Protein AF-A0A7W7VZ37-F1 (afdb_monomer)

Secondary structure (DSSP, 8-state):
-------TTPPTT-EEEE--BPPPGGGGGG--HHHHHHT-B--EEEE-----TTS-TT-TTHHHHHHHHHHHHHHHHHHHSTTTS--SSHHHHHHHHHHHHHHHHTT-

Radius of gyration: 20.4 Å; Cα contacts (8 Å, |Δi|>4): 62; chains: 1; bounding box: 46×35×47 Å

Organism: Kitasatospora kifunensis (NCBI:txid58351)

Sequence (108 aa):
MTGLNQREGWPQGMRLIVRRVRPAGRHQKRLTAPEKKTGWKYPVIATDTRHMWGAGSHRPQWPARAHAVVEDRVRADKAMGPQNLPSRPWEINRGRMLAANLGHDLDS

Mean predicted aligned error: 13.72 Å

Nearest PDB structures (foldseek):
  5vmd-assembly2_D  TM=3.453E-01  e=7.173E+00  Homo sapiens

Solvent-accessible surface area (backbone atoms only — not comparable to full-atom values): 6897 Å² total; per-residue (Å²): 136,90,72,86,77,80,58,84,87,61,60,89,69,56,41,77,51,76,44,85,41,81,64,53,82,86,44,63,88,71,52,51,76,70,28,60,74,70,64,38,37,70,60,71,45,80,48,56,80,86,76,59,86,92,50,60,96,88,48,84,57,52,67,60,49,54,48,48,52,52,53,50,48,55,50,50,53,53,61,71,25,59,85,73,61,74,56,94,53,67,67,60,43,53,53,48,49,51,49,51,53,51,57,56,62,77,76,110

Structure (mmCIF, N/CA/C/O backbone):
data_AF-A0A7W7VZ37-F1
#
_entry.id   AF-A0A7W7VZ37-F1
#
loop_
_atom_site.gr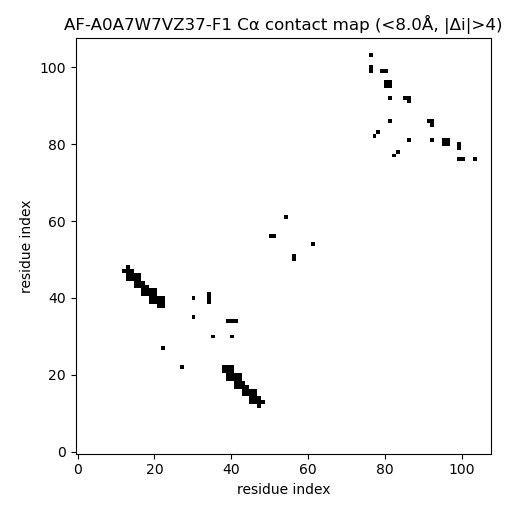oup_PDB
_atom_site.id
_atom_site.type_symbol
_atom_site.label_atom_id
_atom_site.label_alt_id
_atom_site.label_comp_id
_atom_site.label_asym_id
_atom_site.label_entity_id
_atom_site.label_seq_id
_atom_site.pdbx_PDB_ins_code
_atom_site.Cartn_x
_atom_site.Cartn_y
_atom_site.Cartn_z
_atom_site.occupancy
_atom_site.B_iso_or_equiv
_atom_site.auth_seq_id
_atom_site.auth_comp_id
_atom_site.auth_asym_id
_atom_site.auth_atom_id
_atom_site.pdbx_PDB_model_num
ATOM 1 N N . MET A 1 1 ? -23.707 0.569 14.485 1.00 35.38 1 MET A N 1
ATOM 2 C CA . MET A 1 1 ? -24.601 0.046 13.434 1.00 35.38 1 MET A CA 1
ATOM 3 C C . MET A 1 1 ? -23.937 -1.174 12.835 1.00 35.38 1 MET A C 1
ATOM 5 O O . MET A 1 1 ? -22.889 -1.065 12.210 1.00 35.38 1 MET A O 1
ATOM 9 N N . THR A 1 2 ? -24.487 -2.325 13.191 1.00 46.25 2 THR A N 1
ATOM 10 C CA . THR A 1 2 ? -24.174 -3.664 12.699 1.00 46.25 2 THR A CA 1
ATOM 11 C C . THR A 1 2 ? -24.636 -3.782 11.249 1.00 46.25 2 THR A C 1
ATOM 13 O O . THR A 1 2 ? -25.748 -3.397 10.912 1.00 46.25 2 THR A O 1
ATOM 16 N N . GLY A 1 3 ? -23.753 -4.264 10.383 1.00 36.12 3 GLY A N 1
ATOM 17 C CA . GLY A 1 3 ? -23.989 -4.356 8.947 1.00 36.12 3 GLY A CA 1
ATOM 18 C C . GLY A 1 3 ? -22.813 -5.074 8.315 1.00 36.12 3 GLY A C 1
ATOM 19 O O . GLY A 1 3 ? -21.974 -4.453 7.666 1.00 36.12 3 GLY A O 1
ATOM 20 N N . LEU A 1 4 ? -22.696 -6.373 8.602 1.00 46.97 4 LEU A N 1
ATOM 21 C CA . LEU A 1 4 ? -21.817 -7.265 7.855 1.00 46.97 4 LEU A CA 1
ATOM 22 C C . LEU A 1 4 ? -22.307 -7.235 6.408 1.00 46.97 4 LEU A C 1
ATOM 24 O O . LEU A 1 4 ? -23.294 -7.872 6.064 1.00 46.97 4 LEU A O 1
ATOM 28 N N . ASN A 1 5 ? -21.654 -6.409 5.596 1.00 46.91 5 ASN A N 1
ATOM 29 C CA . ASN A 1 5 ? -21.850 -6.360 4.160 1.00 46.91 5 ASN A CA 1
ATOM 30 C C . ASN A 1 5 ? -21.463 -7.747 3.630 1.00 46.91 5 ASN A C 1
ATOM 32 O O . ASN A 1 5 ? -20.274 -8.063 3.533 1.00 46.91 5 ASN A O 1
ATOM 36 N N . GLN A 1 6 ? -22.458 -8.604 3.395 1.00 51.62 6 GLN A N 1
ATOM 37 C CA . GLN A 1 6 ? -22.270 -9.847 2.663 1.00 51.62 6 GLN A CA 1
ATOM 38 C C . GLN A 1 6 ? -21.982 -9.439 1.221 1.00 51.62 6 GLN A C 1
ATOM 40 O O . GLN A 1 6 ? -22.883 -9.253 0.414 1.00 51.62 6 GLN A O 1
ATOM 45 N N . ARG A 1 7 ? -20.705 -9.169 0.945 1.00 60.38 7 ARG A N 1
ATOM 46 C CA . ARG A 1 7 ? -20.213 -8.878 -0.395 1.00 60.38 7 ARG A CA 1
ATOM 47 C C . ARG A 1 7 ? -20.426 -10.141 -1.226 1.00 60.38 7 ARG A C 1
ATOM 49 O O . ARG A 1 7 ? -19.627 -11.072 -1.130 1.00 60.38 7 ARG A O 1
ATOM 56 N N . GLU A 1 8 ? -21.510 -10.200 -1.992 1.00 60.78 8 GLU A N 1
ATOM 57 C CA . GLU A 1 8 ? -21.686 -11.229 -3.017 1.00 60.78 8 GLU A CA 1
ATOM 58 C C . GLU A 1 8 ? -20.463 -11.191 -3.950 1.00 60.78 8 GLU A C 1
ATOM 60 O O . GLU A 1 8 ? -20.059 -10.127 -4.421 1.00 60.78 8 GLU A O 1
ATOM 65 N N . GLY A 1 9 ? -19.792 -12.335 -4.117 1.00 71.50 9 GLY A N 1
ATOM 66 C CA . GLY A 1 9 ? -18.517 -12.437 -4.842 1.00 71.50 9 GLY A CA 1
ATOM 67 C C . GLY A 1 9 ? -17.248 -12.261 -3.996 1.00 71.50 9 GLY A C 1
ATOM 68 O O . GLY A 1 9 ? -16.148 -12.246 -4.547 1.00 71.50 9 GLY A O 1
ATOM 69 N N . TRP A 1 10 ? -17.346 -12.145 -2.666 1.00 72.88 10 TRP A N 1
ATOM 70 C CA . TRP A 1 10 ? -16.156 -12.134 -1.811 1.00 72.88 10 TRP A CA 1
ATOM 71 C C . TRP A 1 10 ? -15.454 -13.504 -1.825 1.00 72.88 10 TRP A C 1
ATOM 73 O O . TRP A 1 10 ? -16.101 -14.509 -1.516 1.00 72.88 10 TRP A O 1
ATOM 83 N N . PRO A 1 11 ? -14.147 -13.5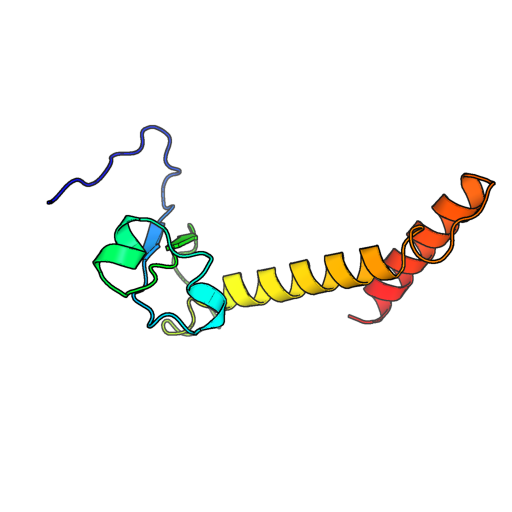77 -2.148 1.00 79.31 11 PRO A N 1
ATOM 84 C CA . PRO A 1 11 ? -13.453 -14.855 -2.276 1.00 79.31 11 PRO A CA 1
ATOM 85 C C . PRO A 1 11 ? -13.483 -15.654 -0.971 1.00 79.31 11 PRO A C 1
ATOM 87 O O . PRO A 1 11 ? -13.264 -15.108 0.117 1.00 79.31 11 PRO A O 1
ATOM 90 N N . GLN A 1 12 ? -13.735 -16.961 -1.069 1.00 77.50 12 GLN A N 1
ATOM 91 C CA . GLN A 1 12 ? -13.807 -17.831 0.101 1.00 77.50 12 GLN A CA 1
ATOM 92 C C . GLN A 1 12 ? -12.485 -17.792 0.880 1.00 77.50 12 GLN A C 1
ATOM 94 O O . GLN A 1 12 ? -11.415 -18.066 0.348 1.00 77.50 12 GLN A O 1
ATOM 99 N N . GLY A 1 13 ? -12.556 -17.464 2.172 1.00 74.44 13 GLY A N 1
ATOM 100 C CA . GLY A 1 13 ? -11.379 -17.366 3.039 1.00 74.44 13 GLY A CA 1
ATOM 101 C C . GLY A 1 13 ? -10.678 -16.005 3.048 1.00 74.44 13 GLY A C 1
ATOM 102 O O . GLY A 1 13 ? -9.821 -15.801 3.906 1.00 74.44 13 GLY A O 1
ATOM 103 N N . MET A 1 14 ? -11.072 -15.063 2.186 1.00 80.25 14 MET A N 1
ATOM 104 C CA . MET A 1 14 ? -10.601 -13.679 2.228 1.00 80.25 14 MET A CA 1
ATOM 105 C C . MET A 1 14 ? -11.168 -12.972 3.471 1.00 80.25 14 MET A C 1
ATOM 107 O O . MET A 1 14 ? -12.369 -13.010 3.739 1.00 80.25 14 MET A O 1
ATOM 111 N N . ARG A 1 15 ? -10.322 -12.285 4.239 1.00 77.75 15 ARG A N 1
ATOM 112 C CA . ARG A 1 15 ? -10.703 -11.507 5.430 1.00 77.75 15 ARG A CA 1
ATOM 113 C C . ARG A 1 15 ? -10.216 -10.068 5.336 1.00 77.75 15 ARG A C 1
ATOM 115 O O . ARG A 1 15 ? -9.184 -9.780 4.736 1.00 77.75 15 ARG A O 1
ATOM 122 N N . LEU A 1 16 ? -10.958 -9.166 5.972 1.00 80.38 16 LEU A N 1
ATOM 123 C CA . LEU A 1 16 ? -10.558 -7.774 6.158 1.00 80.38 16 LEU A CA 1
ATOM 124 C C . LEU A 1 16 ? -10.077 -7.575 7.593 1.00 80.38 16 LEU A C 1
ATOM 126 O O . LEU A 1 16 ? -10.804 -7.852 8.544 1.00 80.38 16 LEU A O 1
ATOM 130 N N . ILE A 1 17 ? -8.864 -7.062 7.749 1.00 80.81 17 ILE A N 1
ATOM 131 C CA . ILE A 1 17 ? -8.310 -6.649 9.035 1.00 80.81 17 ILE A CA 1
ATOM 132 C C . ILE A 1 17 ? -8.347 -5.127 9.075 1.00 80.81 17 ILE A C 1
ATOM 134 O O . ILE A 1 17 ? -7.625 -4.458 8.335 1.00 80.81 17 ILE A O 1
ATOM 138 N N . VAL A 1 18 ? -9.194 -4.580 9.944 1.00 82.62 18 VAL A N 1
ATOM 139 C CA . VAL A 1 18 ? -9.289 -3.137 10.188 1.00 82.62 18 VAL A CA 1
ATOM 140 C C . VAL A 1 18 ? -8.507 -2.806 11.449 1.00 82.62 18 VAL A C 1
ATOM 142 O O . VAL A 1 18 ? -8.679 -3.453 12.481 1.00 82.62 18 VAL A O 1
ATOM 145 N N . ARG A 1 19 ? -7.651 -1.785 11.392 1.00 80.75 19 ARG A N 1
ATOM 146 C CA . ARG A 1 19 ? -6.929 -1.291 12.571 1.00 80.75 19 ARG A CA 1
ATOM 147 C C . ARG A 1 19 ? -7.319 0.146 12.851 1.00 80.75 19 ARG A C 1
ATOM 149 O O . ARG A 1 19 ? -7.591 0.905 11.934 1.00 80.75 19 ARG A O 1
ATOM 156 N N . ARG A 1 20 ? -7.300 0.531 14.123 1.00 86.50 20 ARG A N 1
ATOM 157 C CA . ARG A 1 20 ? -7.466 1.921 14.552 1.00 86.50 20 ARG A CA 1
ATOM 158 C C . ARG A 1 20 ? -6.090 2.511 14.829 1.00 86.50 20 ARG A C 1
ATOM 160 O O . ARG A 1 20 ? -5.346 1.968 15.641 1.00 86.50 20 ARG A O 1
ATOM 167 N N . VAL A 1 21 ? -5.739 3.597 14.146 1.00 85.50 21 VAL A N 1
ATOM 168 C CA . VAL A 1 21 ? -4.419 4.235 14.257 1.00 85.50 21 VAL A CA 1
ATOM 169 C C . VAL A 1 21 ? -4.585 5.735 14.458 1.00 85.50 21 VAL A C 1
ATOM 171 O O . VAL A 1 21 ? -5.416 6.370 13.807 1.00 85.50 21 VAL A O 1
ATOM 174 N N . ARG A 1 22 ? -3.784 6.321 15.357 1.00 86.81 22 ARG A N 1
ATOM 175 C CA . ARG A 1 22 ? -3.766 7.774 15.552 1.00 86.81 22 ARG A CA 1
ATOM 176 C C . ARG A 1 22 ? -3.167 8.442 14.304 1.00 86.81 22 ARG A C 1
ATOM 178 O O . ARG A 1 22 ? -2.037 8.112 13.933 1.00 86.81 22 ARG A O 1
ATOM 185 N N . PRO A 1 23 ? -3.891 9.343 13.621 1.00 85.50 23 PRO A N 1
ATOM 186 C CA . PRO A 1 23 ? -3.381 9.979 12.415 1.00 85.50 23 PRO A CA 1
ATOM 187 C C . PRO A 1 23 ? -2.226 10.931 12.751 1.00 85.50 23 PRO A C 1
ATOM 189 O O . PRO A 1 23 ? -2.368 11.851 13.549 1.00 85.50 23 PRO A O 1
ATOM 192 N N . ALA A 1 24 ? -1.073 10.719 12.116 1.00 80.94 24 ALA A N 1
ATOM 193 C CA . ALA A 1 24 ? 0.026 11.688 12.107 1.00 80.94 24 ALA A CA 1
ATOM 194 C C . ALA A 1 24 ? -0.300 12.894 11.203 1.00 80.94 24 ALA A C 1
ATOM 196 O O . ALA A 1 24 ? -1.126 12.771 10.297 1.00 80.94 24 ALA A O 1
ATOM 197 N N . GLY A 1 25 ? 0.403 14.022 11.379 1.00 79.75 25 GLY A N 1
ATOM 198 C CA . GLY A 1 25 ? 0.172 15.270 10.627 1.00 79.75 25 GLY A CA 1
ATOM 199 C C . GLY A 1 25 ? 0.070 15.087 9.107 1.00 79.75 25 GLY A C 1
ATOM 200 O O . GLY A 1 25 ? -0.873 15.563 8.481 1.00 79.75 25 GLY A O 1
ATOM 201 N N . ARG A 1 26 ? 0.956 14.270 8.518 1.00 78.19 26 ARG A N 1
ATOM 202 C CA . ARG A 1 26 ? 0.939 13.944 7.076 1.00 78.19 26 ARG A CA 1
ATOM 203 C C . ARG A 1 26 ? -0.352 13.273 6.585 1.00 78.19 26 ARG A C 1
ATOM 205 O O . ARG A 1 26 ? -0.690 13.381 5.411 1.00 78.19 26 ARG A O 1
ATOM 212 N N . HIS A 1 27 ? -1.067 12.567 7.463 1.00 79.94 27 HIS A N 1
ATOM 213 C CA . HIS A 1 27 ? -2.287 11.836 7.108 1.00 79.94 27 HIS A CA 1
ATOM 214 C C . HIS A 1 27 ? -3.529 12.722 7.131 1.00 79.94 27 HIS A C 1
ATOM 216 O O . HIS A 1 27 ? -4.505 12.359 6.488 1.00 79.94 27 HIS A O 1
ATOM 222 N N . GLN A 1 28 ? -3.497 13.878 7.804 1.00 77.62 28 GLN A N 1
ATOM 223 C CA . GLN A 1 28 ? -4.674 14.736 8.007 1.00 77.62 28 GLN A CA 1
ATOM 224 C C . GLN A 1 28 ? -5.325 15.176 6.688 1.00 77.62 28 GLN A C 1
ATOM 226 O O . GLN A 1 28 ? -6.548 15.156 6.561 1.00 77.62 28 GLN A O 1
ATOM 231 N N . LYS A 1 29 ? -4.508 15.478 5.669 1.00 80.06 29 LYS A N 1
ATOM 232 C CA . LYS A 1 29 ? -4.976 15.857 4.324 1.00 80.06 29 LYS A CA 1
ATOM 233 C C . LYS A 1 29 ? -5.680 14.717 3.576 1.00 80.06 29 LYS A C 1
ATOM 235 O O . LYS A 1 29 ? -6.431 14.979 2.647 1.00 80.06 29 LYS A O 1
ATOM 240 N N . ARG A 1 30 ? -5.429 13.462 3.966 1.00 80.44 30 ARG A N 1
ATOM 241 C CA . ARG A 1 30 ? -5.905 12.243 3.291 1.00 80.44 30 ARG A CA 1
ATOM 242 C C . ARG A 1 30 ? -6.950 11.465 4.098 1.00 80.44 30 ARG A C 1
ATOM 244 O O . ARG A 1 30 ? -7.265 10.340 3.729 1.00 80.44 30 ARG A O 1
ATOM 251 N N . LEU A 1 31 ? -7.457 12.025 5.198 1.00 83.50 31 LEU A N 1
ATOM 252 C CA . LEU A 1 31 ? -8.512 11.377 5.979 1.00 83.50 31 LEU A CA 1
ATOM 253 C C . LEU A 1 31 ? -9.841 11.432 5.223 1.00 83.50 31 LEU A C 1
ATOM 255 O O . LEU A 1 31 ? -10.237 12.477 4.700 1.00 83.50 31 LEU A O 1
ATOM 259 N N . THR A 1 32 ? -10.546 10.311 5.209 1.00 83.62 32 THR A N 1
ATOM 260 C CA . THR A 1 32 ? -11.919 10.219 4.711 1.00 83.62 32 THR A CA 1
ATOM 261 C C . THR A 1 32 ? -12.891 10.933 5.660 1.00 83.62 32 THR A C 1
ATOM 263 O O . THR A 1 32 ? -12.588 11.160 6.832 1.00 83.62 32 THR A O 1
ATOM 266 N N . ALA A 1 33 ? -14.077 11.309 5.171 1.00 83.88 33 ALA A N 1
ATOM 267 C CA . ALA A 1 33 ? -15.118 11.949 5.985 1.00 83.88 33 ALA A CA 1
ATOM 268 C C . ALA A 1 33 ? -15.413 11.234 7.330 1.00 83.88 33 ALA A C 1
ATOM 270 O O . ALA A 1 33 ? -15.441 11.918 8.358 1.00 83.88 33 ALA A O 1
ATOM 271 N N . PRO A 1 34 ? -15.565 9.892 7.387 1.00 79.75 34 PRO A N 1
ATOM 272 C CA . PRO A 1 34 ? -15.751 9.197 8.662 1.00 79.75 34 PRO A CA 1
ATOM 273 C C . PRO A 1 34 ? -14.519 9.272 9.577 1.00 79.75 34 PRO A C 1
ATOM 275 O O . PRO A 1 34 ? -14.669 9.457 10.782 1.00 79.75 34 PRO A O 1
ATOM 278 N N . GLU A 1 35 ? -13.304 9.198 9.030 1.00 85.44 35 GLU A N 1
ATOM 279 C CA . GLU A 1 35 ? -12.057 9.299 9.805 1.00 85.44 35 GLU A CA 1
ATOM 280 C C . GLU A 1 35 ? -11.831 10.702 10.383 1.00 85.44 35 GLU A C 1
ATOM 282 O O . GLU A 1 35 ? -11.318 10.847 11.492 1.00 85.44 35 GLU A O 1
ATOM 287 N N . LYS A 1 36 ? -12.248 11.750 9.662 1.00 83.38 36 LYS A N 1
ATOM 288 C CA . LYS A 1 36 ? -12.228 13.132 10.166 1.00 83.38 36 LYS A CA 1
ATOM 289 C C . LYS A 1 36 ? -13.189 13.315 11.338 1.00 83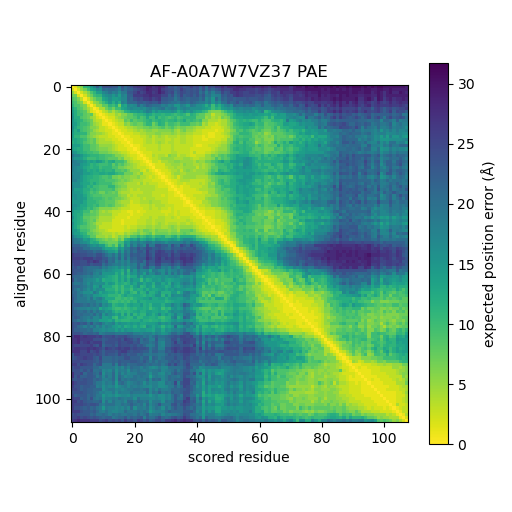.38 36 LYS A C 1
ATOM 291 O O . LYS A 1 36 ? -12.831 13.978 12.304 1.00 83.38 36 LYS A O 1
ATOM 296 N N . LYS A 1 37 ? -14.375 12.699 11.276 1.00 85.00 37 LYS A N 1
ATOM 297 C CA . LYS A 1 37 ? -15.385 12.771 12.344 1.00 85.00 37 LYS A CA 1
ATOM 298 C C . LYS A 1 37 ? -14.938 12.053 13.618 1.00 85.00 37 LYS A C 1
ATOM 300 O O . LYS A 1 37 ? -15.212 12.530 14.711 1.00 85.00 37 LYS A O 1
ATOM 305 N N . THR A 1 38 ? -14.268 10.909 13.494 1.00 85.56 38 THR A N 1
ATOM 306 C CA . THR A 1 38 ? -13.795 10.150 14.662 1.00 85.56 38 THR A CA 1
ATOM 307 C C . THR A 1 38 ? -12.429 10.613 15.162 1.00 85.56 38 THR A C 1
ATOM 309 O O . THR A 1 38 ? -12.081 10.336 16.308 1.00 85.56 38 THR A O 1
ATOM 312 N N . GLY A 1 39 ? -11.634 11.284 14.325 1.00 85.31 39 GLY A N 1
ATOM 313 C CA . GLY A 1 39 ? -10.249 11.648 14.628 1.00 85.31 39 GLY A CA 1
ATOM 314 C C . GLY A 1 39 ? -9.278 10.463 14.571 1.00 85.31 39 GLY A C 1
ATOM 315 O O . GLY A 1 39 ? -8.127 10.586 14.992 1.00 85.31 39 GLY A O 1
ATOM 316 N N . TRP A 1 40 ? -9.718 9.312 14.057 1.00 87.25 40 TRP A N 1
ATOM 317 C CA . TRP A 1 40 ? -8.910 8.100 13.930 1.00 87.25 40 TRP A CA 1
ATOM 318 C C . TRP A 1 40 ? -8.802 7.681 12.473 1.00 87.25 40 TRP A C 1
ATOM 320 O O . TRP A 1 40 ? -9.779 7.729 11.734 1.00 87.25 40 TRP A O 1
ATOM 330 N N . LYS A 1 41 ? -7.611 7.225 12.079 1.00 87.06 41 LYS A N 1
ATOM 331 C CA . LYS A 1 41 ? -7.389 6.601 10.776 1.00 87.06 41 LYS A CA 1
ATOM 332 C C . LYS A 1 41 ? -7.700 5.112 10.875 1.00 87.06 41 LYS A C 1
ATOM 334 O O . LYS A 1 41 ? -7.257 4.461 11.829 1.00 87.06 41 LYS A O 1
ATOM 339 N N . TYR A 1 42 ? -8.382 4.574 9.872 1.00 86.12 42 TYR A N 1
ATOM 340 C CA . TYR A 1 42 ? -8.747 3.164 9.793 1.00 86.12 42 TYR A CA 1
ATOM 341 C C . TYR A 1 42 ? -8.113 2.494 8.571 1.00 86.12 42 TYR A C 1
ATOM 343 O O . TYR A 1 42 ? -8.783 2.281 7.563 1.00 86.12 42 TYR A O 1
ATOM 351 N N . PRO A 1 43 ? -6.813 2.146 8.618 1.00 82.44 43 PRO A N 1
ATOM 352 C CA . PRO A 1 43 ? -6.232 1.299 7.586 1.00 82.44 43 PRO A CA 1
ATOM 353 C C . PRO A 1 43 ? -6.912 -0.077 7.568 1.00 82.44 43 PRO A C 1
ATOM 355 O O . PRO A 1 43 ? -7.082 -0.718 8.612 1.00 82.44 43 PRO A O 1
ATOM 358 N N . VAL A 1 44 ? -7.263 -0.521 6.362 1.00 83.94 44 VAL A N 1
ATOM 359 C CA . VAL A 1 44 ? -7.904 -1.809 6.087 1.00 83.94 44 VAL A CA 1
ATOM 360 C C . VAL A 1 44 ? -6.970 -2.645 5.220 1.00 83.94 44 VAL A C 1
ATOM 362 O O . VAL A 1 44 ? -6.453 -2.150 4.222 1.00 83.94 44 VAL A O 1
ATOM 365 N N . ILE A 1 45 ? -6.753 -3.903 5.597 1.00 79.75 45 ILE A N 1
ATOM 366 C CA . ILE A 1 45 ? -5.962 -4.873 4.830 1.00 79.75 45 ILE A CA 1
ATOM 367 C C . ILE A 1 45 ? -6.879 -6.030 4.442 1.00 79.75 45 ILE A C 1
ATOM 369 O O . ILE A 1 45 ? -7.505 -6.624 5.319 1.00 79.75 45 ILE A O 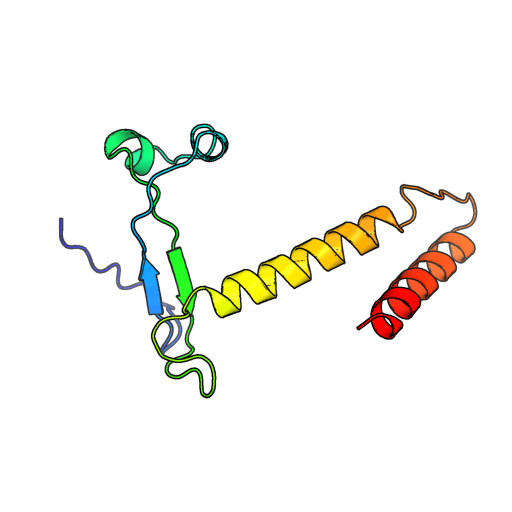1
ATOM 373 N N . ALA A 1 46 ? -6.946 -6.354 3.151 1.00 81.38 46 ALA A N 1
ATOM 374 C CA . ALA A 1 46 ? -7.584 -7.571 2.656 1.00 81.38 46 ALA A CA 1
ATOM 375 C C . ALA A 1 46 ? -6.535 -8.677 2.516 1.00 81.38 46 ALA A C 1
ATOM 377 O O . ALA A 1 46 ? -5.489 -8.459 1.912 1.00 81.38 46 ALA A O 1
ATOM 378 N N . THR A 1 47 ? -6.783 -9.838 3.113 1.00 76.12 47 THR A N 1
ATOM 379 C CA . THR A 1 47 ? -5.877 -10.988 3.040 1.00 76.12 47 THR A CA 1
ATOM 380 C C . THR A 1 47 ? -6.657 -12.285 3.204 1.00 76.12 47 THR A C 1
ATOM 382 O O . THR A 1 47 ? -7.546 -12.368 4.042 1.00 76.12 47 THR A O 1
ATOM 385 N N . ASP A 1 48 ? -6.326 -13.306 2.430 1.00 73.69 48 ASP A N 1
ATOM 386 C CA . ASP A 1 48 ? -6.796 -14.692 2.556 1.00 73.69 48 ASP A CA 1
ATOM 387 C C . ASP A 1 48 ? -5.825 -15.572 3.368 1.00 73.69 48 ASP A C 1
ATOM 389 O O . ASP A 1 48 ? -6.129 -16.711 3.730 1.00 73.69 48 ASP A O 1
ATOM 393 N N . THR A 1 49 ? -4.658 -15.026 3.717 1.00 69.38 49 THR A N 1
ATOM 394 C CA . THR A 1 49 ? -3.601 -15.728 4.438 1.00 69.38 49 THR A CA 1
ATOM 395 C C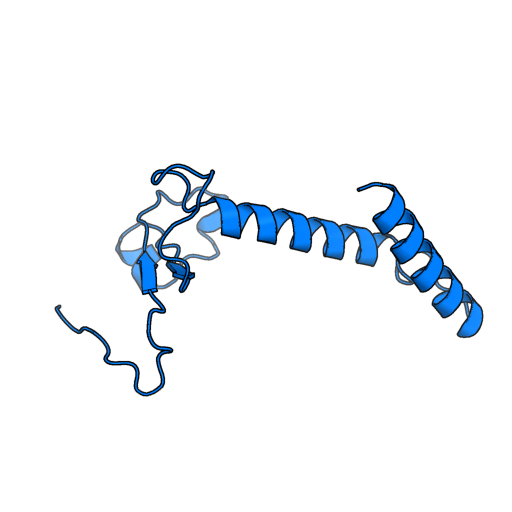 . THR A 1 49 ? -4.035 -15.967 5.881 1.00 69.38 49 THR A C 1
ATOM 397 O O . THR A 1 49 ? -4.150 -15.025 6.672 1.00 69.38 49 THR A O 1
ATOM 400 N N . ARG A 1 50 ? -4.281 -17.232 6.249 1.00 63.78 50 ARG A N 1
ATOM 401 C CA . ARG A 1 50 ? -4.764 -17.622 7.590 1.00 63.78 50 ARG A CA 1
ATOM 402 C C . ARG A 1 50 ? -3.639 -17.768 8.616 1.00 63.78 50 ARG A C 1
ATOM 404 O O . ARG A 1 50 ? -3.790 -17.274 9.731 1.00 63.78 50 ARG A O 1
ATOM 411 N N . HIS A 1 51 ? -2.521 -18.374 8.221 1.00 58.00 51 HIS A N 1
ATOM 412 C CA . HIS A 1 51 ? -1.329 -18.599 9.042 1.00 58.00 51 HIS A CA 1
ATOM 413 C C . HIS A 1 51 ? -0.088 -18.135 8.275 1.00 58.00 51 HIS A C 1
ATOM 415 O O . HIS A 1 51 ? 0.193 -18.654 7.200 1.00 58.00 51 HIS A O 1
ATOM 421 N N . MET A 1 52 ? 0.669 -17.184 8.826 1.00 56.81 52 MET A N 1
ATOM 422 C CA . MET A 1 52 ? 2.034 -16.921 8.365 1.00 56.81 52 MET A CA 1
ATOM 423 C C . MET A 1 52 ? 2.987 -17.758 9.216 1.00 56.81 52 MET A C 1
ATOM 425 O O . MET A 1 52 ? 3.270 -17.412 10.362 1.00 56.81 52 MET A O 1
ATOM 429 N N . TRP A 1 53 ? 3.469 -18.878 8.679 1.00 44.19 53 TRP A N 1
ATOM 430 C CA . TRP A 1 53 ? 4.604 -19.582 9.278 1.00 44.19 53 TRP A CA 1
ATOM 431 C C . TRP A 1 53 ? 5.834 -18.660 9.232 1.00 44.19 53 TRP A C 1
ATOM 433 O O . TRP A 1 53 ? 6.149 -18.097 8.189 1.00 44.19 53 TRP A O 1
ATOM 443 N N . GLY A 1 54 ? 6.479 -18.430 10.379 1.00 51.47 54 GLY A N 1
ATOM 444 C CA . GLY A 1 54 ? 7.675 -17.578 10.498 1.00 51.47 54 GLY A CA 1
ATOM 445 C C . GLY A 1 54 ? 7.424 -16.089 10.787 1.00 51.47 54 GLY A C 1
ATOM 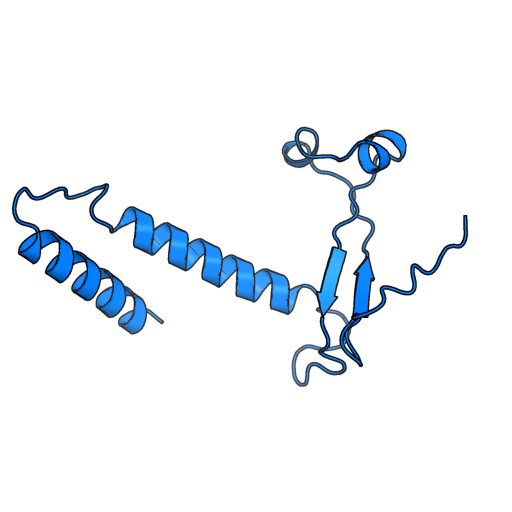446 O O . GLY A 1 54 ? 8.295 -15.424 11.344 1.00 51.47 54 GLY A O 1
ATOM 447 N N . ALA A 1 55 ? 6.224 -15.562 10.530 1.00 49.53 55 ALA A N 1
ATOM 448 C CA . ALA A 1 55 ? 5.817 -14.241 11.011 1.00 49.53 55 ALA A CA 1
ATOM 449 C C . ALA A 1 55 ? 4.778 -14.436 12.112 1.00 49.53 55 ALA A C 1
ATOM 451 O O . ALA A 1 55 ? 3.582 -14.506 11.845 1.00 49.53 55 ALA A O 1
ATOM 452 N N . GLY A 1 56 ? 5.254 -14.568 13.357 1.00 46.09 56 GLY A N 1
ATOM 453 C CA . GLY A 1 56 ? 4.391 -14.761 14.522 1.00 46.09 56 GLY A CA 1
ATOM 454 C C . GLY A 1 56 ? 3.182 -13.824 14.493 1.00 46.09 56 GLY A C 1
ATOM 455 O O . GLY A 1 56 ? 3.295 -12.679 14.042 1.00 46.09 56 GLY A O 1
ATOM 456 N N . SER A 1 57 ? 2.043 -14.320 14.983 1.00 51.41 57 SER A N 1
ATOM 457 C CA . SER A 1 57 ? 0.667 -13.791 14.894 1.00 51.41 57 SER A CA 1
ATOM 458 C C . SER A 1 57 ? 0.463 -12.293 15.202 1.00 51.41 57 SER A C 1
ATOM 460 O O . SER A 1 57 ? -0.622 -11.755 15.012 1.00 51.41 57 SER A O 1
ATOM 462 N N . HIS A 1 58 ? 1.510 -11.594 15.629 1.00 51.91 58 HIS A N 1
ATOM 463 C CA . HIS A 1 58 ? 1.579 -10.168 15.924 1.00 51.91 58 HIS A CA 1
ATOM 464 C C . HIS A 1 58 ? 2.132 -9.288 14.784 1.00 51.91 58 HIS A C 1
ATOM 466 O O . HIS A 1 58 ? 2.301 -8.084 14.989 1.00 51.91 58 HIS A O 1
ATOM 472 N N . ARG A 1 59 ? 2.429 -9.825 13.587 1.00 57.38 59 ARG A N 1
ATOM 473 C CA . ARG A 1 59 ? 3.004 -9.037 12.470 1.00 57.38 59 ARG A CA 1
ATOM 474 C C . ARG A 1 59 ? 2.144 -8.952 11.192 1.00 57.38 59 ARG A C 1
ATOM 476 O O . ARG A 1 59 ? 2.694 -9.082 10.100 1.00 57.38 59 ARG A O 1
ATOM 483 N N . PRO A 1 60 ? 0.841 -8.610 11.260 1.00 57.12 60 PRO A N 1
ATOM 484 C CA . PRO A 1 60 ? 0.019 -8.375 10.065 1.00 57.12 60 PRO A CA 1
ATOM 485 C C . PRO A 1 60 ? 0.494 -7.188 9.199 1.00 57.12 60 PRO A C 1
ATOM 487 O O . PRO A 1 60 ? -0.039 -6.968 8.118 1.00 57.12 60 PRO A O 1
ATOM 490 N N . GLN A 1 61 ? 1.497 -6.413 9.639 1.00 58.41 61 GLN A N 1
ATOM 491 C CA . GLN A 1 61 ? 2.175 -5.416 8.803 1.00 58.41 61 GLN A CA 1
ATOM 492 C C . GLN A 1 61 ? 3.159 -6.003 7.782 1.00 58.41 61 GLN A C 1
ATOM 494 O O . GLN A 1 61 ? 3.576 -5.267 6.895 1.00 58.41 61 GLN A O 1
ATOM 499 N N . TRP A 1 62 ? 3.571 -7.270 7.907 1.00 58.53 62 TRP A N 1
ATOM 500 C CA . TRP A 1 62 ? 4.543 -7.882 6.994 1.00 58.53 62 TRP A CA 1
ATOM 501 C C . TRP A 1 62 ? 4.142 -7.782 5.512 1.00 58.53 62 TRP A C 1
ATOM 503 O O . TRP A 1 62 ? 4.944 -7.249 4.748 1.00 58.53 62 TRP A O 1
ATOM 513 N N . PRO A 1 63 ? 2.918 -8.162 5.090 1.00 62.16 63 PRO A N 1
ATOM 514 C CA . PRO A 1 63 ? 2.541 -8.052 3.682 1.00 62.16 63 PRO A CA 1
ATOM 515 C C . PRO A 1 63 ? 2.493 -6.593 3.206 1.00 62.16 63 PRO A C 1
ATOM 517 O O . PRO A 1 63 ? 2.924 -6.296 2.099 1.00 62.16 63 PRO A O 1
ATOM 520 N N . ALA A 1 64 ? 2.077 -5.655 4.064 1.00 63.38 64 ALA A N 1
ATOM 521 C CA . ALA A 1 64 ? 2.113 -4.228 3.738 1.00 63.38 64 ALA A CA 1
ATOM 522 C C . ALA A 1 64 ? 3.548 -3.679 3.617 1.00 63.38 64 ALA A C 1
ATOM 524 O O . ALA A 1 64 ? 3.804 -2.815 2.787 1.00 63.38 64 ALA A O 1
ATOM 525 N N . ARG A 1 65 ? 4.494 -4.173 4.427 1.00 60.28 65 ARG A N 1
ATOM 526 C CA . ARG A 1 65 ? 5.916 -3.805 4.331 1.00 60.28 65 ARG A CA 1
ATOM 527 C C . ARG A 1 65 ? 6.572 -4.406 3.095 1.00 60.28 65 ARG A C 1
ATOM 529 O O . ARG A 1 65 ? 7.297 -3.695 2.418 1.00 60.28 65 ARG A O 1
ATOM 536 N N . ALA A 1 66 ? 6.289 -5.669 2.788 1.00 60.91 66 ALA A N 1
ATOM 537 C CA . ALA A 1 66 ? 6.748 -6.301 1.556 1.00 60.91 66 ALA A CA 1
ATOM 538 C C . ALA A 1 66 ? 6.231 -5.535 0.329 1.00 60.91 66 ALA A C 1
ATOM 540 O O . ALA A 1 66 ? 6.999 -5.234 -0.577 1.00 60.91 66 ALA A O 1
ATOM 541 N N . HIS A 1 67 ? 4.959 -5.124 0.344 1.00 62.88 67 HIS A N 1
ATOM 542 C CA . HIS A 1 67 ? 4.403 -4.296 -0.721 1.00 62.88 67 HIS A CA 1
ATOM 543 C C . HIS A 1 67 ? 5.046 -2.904 -0.793 1.00 62.88 67 HIS A C 1
ATOM 545 O O . HIS A 1 67 ? 5.343 -2.448 -1.886 1.00 62.88 67 HIS A O 1
ATOM 551 N N . ALA A 1 68 ? 5.336 -2.260 0.343 1.00 63.81 68 ALA A N 1
ATOM 552 C CA . ALA A 1 68 ? 6.049 -0.980 0.360 1.00 63.81 68 ALA A CA 1
ATOM 553 C C . ALA A 1 68 ? 7.461 -1.088 -0.240 1.00 63.81 68 ALA A C 1
ATOM 555 O O . ALA A 1 68 ? 7.864 -0.209 -0.989 1.00 63.81 68 ALA A O 1
ATOM 556 N N . VAL A 1 69 ? 8.181 -2.186 0.025 1.00 71.06 69 VAL A N 1
ATOM 557 C CA . VAL A 1 69 ? 9.476 -2.457 -0.619 1.00 71.06 69 VAL A CA 1
ATOM 558 C C . VAL A 1 69 ? 9.300 -2.593 -2.129 1.00 71.06 69 VAL A C 1
ATOM 560 O O . VAL A 1 69 ? 10.049 -1.983 -2.879 1.00 71.06 69 VAL A O 1
ATOM 563 N N . VAL A 1 70 ? 8.285 -3.327 -2.593 1.00 72.38 70 VAL A N 1
ATOM 564 C CA . VAL A 1 70 ? 7.976 -3.428 -4.029 1.00 72.38 70 VAL A CA 1
ATOM 565 C C . VAL A 1 70 ? 7.628 -2.060 -4.631 1.00 72.38 70 VAL A C 1
ATOM 567 O O . VAL A 1 70 ? 8.111 -1.731 -5.710 1.00 72.38 70 VAL A O 1
ATOM 570 N N . GLU A 1 71 ? 6.831 -1.234 -3.952 1.00 71.50 71 GLU A N 1
ATOM 571 C CA . GLU A 1 71 ? 6.503 0.121 -4.416 1.00 71.50 71 GLU A CA 1
ATOM 572 C C . GLU A 1 71 ? 7.736 1.035 -4.478 1.00 71.50 71 GLU A C 1
ATOM 574 O O . GLU A 1 71 ? 7.864 1.824 -5.418 1.00 71.50 71 GLU A O 1
ATOM 579 N N . ASP A 1 72 ? 8.646 0.932 -3.507 1.00 73.69 72 ASP A N 1
ATOM 580 C CA . ASP A 1 72 ? 9.903 1.683 -3.490 1.00 73.69 72 ASP A CA 1
ATOM 581 C C . ASP A 1 72 ? 10.846 1.223 -4.608 1.00 73.69 72 ASP A C 1
ATOM 583 O O . ASP A 1 72 ? 11.437 2.070 -5.279 1.00 73.69 72 ASP A O 1
ATOM 587 N N . ARG A 1 73 ? 10.903 -0.084 -4.892 1.00 66.38 73 ARG A N 1
ATOM 588 C CA . ARG A 1 73 ? 11.621 -0.654 -6.046 1.00 66.38 73 ARG A CA 1
ATOM 589 C C . ARG A 1 73 ? 11.080 -0.116 -7.368 1.00 66.38 73 ARG A C 1
ATOM 591 O O . ARG A 1 73 ? 11.810 0.507 -8.127 1.00 66.38 73 ARG A O 1
ATOM 598 N N . VAL A 1 74 ? 9.763 -0.181 -7.573 1.00 71.50 74 VAL A N 1
ATOM 599 C CA . VAL A 1 74 ? 9.107 0.393 -8.763 1.00 71.50 74 VAL A CA 1
ATOM 600 C C . VAL A 1 74 ? 9.350 1.904 -8.881 1.00 71.50 74 VAL A C 1
ATOM 602 O O . VAL A 1 74 ? 9.439 2.440 -9.989 1.00 71.50 74 VAL A O 1
ATOM 605 N N . ARG A 1 75 ? 9.432 2.631 -7.760 1.00 75.88 75 ARG A N 1
ATOM 606 C CA . ARG A 1 75 ? 9.766 4.062 -7.759 1.00 75.88 75 ARG A CA 1
ATOM 607 C C . ARG A 1 75 ? 11.225 4.296 -8.165 1.00 75.88 75 ARG A C 1
ATOM 609 O O . ARG A 1 75 ? 11.463 5.224 -8.937 1.00 75.88 75 ARG A O 1
ATOM 616 N N . ALA A 1 76 ? 12.159 3.482 -7.680 1.00 73.06 76 ALA A N 1
ATOM 617 C CA . ALA A 1 76 ? 13.567 3.535 -8.064 1.00 73.06 76 ALA A CA 1
ATOM 618 C C . ALA A 1 76 ? 13.754 3.209 -9.555 1.00 73.06 76 ALA A C 1
ATOM 620 O O . ALA A 1 76 ? 14.370 3.996 -10.271 1.00 73.06 76 ALA A O 1
ATOM 621 N N . ASP A 1 77 ? 13.116 2.151 -10.058 1.00 68.00 77 ASP A N 1
ATOM 622 C CA . ASP A 1 77 ? 13.157 1.765 -11.476 1.00 68.00 77 ASP A CA 1
ATOM 623 C C . ASP A 1 77 ? 12.634 2.882 -12.385 1.00 68.00 77 ASP A C 1
ATOM 625 O O . ASP A 1 77 ? 13.235 3.223 -13.404 1.00 68.00 77 ASP A O 1
ATOM 629 N N . LYS A 1 78 ? 1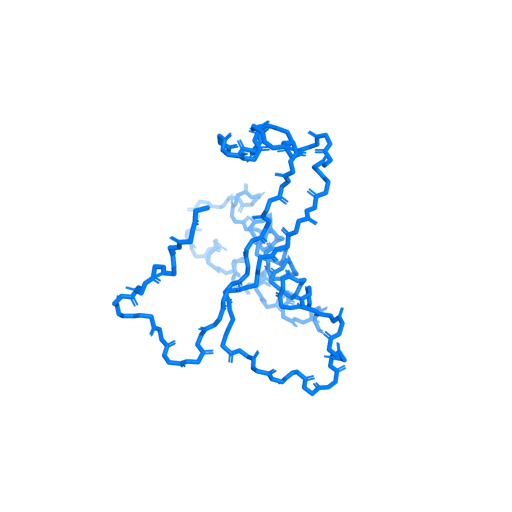1.531 3.530 -11.991 1.00 69.88 78 LYS A N 1
ATOM 630 C CA . LYS A 1 78 ? 10.989 4.687 -12.720 1.00 69.88 78 LYS A CA 1
ATOM 631 C C . LYS A 1 78 ? 11.939 5.879 -12.710 1.00 69.88 78 LYS A C 1
ATOM 633 O O . LYS A 1 78 ? 12.038 6.566 -13.724 1.00 69.88 78 LYS A O 1
ATOM 638 N N . ALA A 1 79 ? 12.631 6.115 -11.597 1.00 69.50 79 ALA A N 1
ATOM 639 C CA . ALA A 1 79 ? 13.638 7.164 -11.500 1.00 69.50 79 ALA A CA 1
ATOM 640 C C . ALA A 1 79 ? 14.878 6.853 -12.357 1.00 69.50 79 ALA A C 1
ATOM 642 O O . ALA A 1 79 ? 15.471 7.767 -12.917 1.00 69.50 79 ALA A O 1
ATOM 643 N N . MET A 1 80 ? 15.252 5.586 -12.533 1.00 64.75 80 MET A N 1
ATOM 644 C CA . MET A 1 80 ? 16.335 5.188 -13.447 1.00 64.75 80 MET A CA 1
ATOM 645 C C . MET A 1 80 ? 15.897 5.110 -14.921 1.00 64.75 80 MET A C 1
ATOM 647 O O . MET A 1 80 ? 16.721 4.923 -15.816 1.00 64.75 80 MET A O 1
ATOM 651 N N . GLY A 1 81 ? 14.599 5.266 -15.185 1.00 63.59 81 GLY A N 1
ATOM 652 C CA . GLY A 1 81 ? 13.995 5.140 -16.502 1.00 63.59 81 GLY A CA 1
ATOM 653 C C . GLY A 1 81 ? 14.210 6.336 -17.448 1.00 63.59 81 GLY A C 1
ATOM 654 O O . GLY A 1 81 ? 14.900 7.311 -17.135 1.00 63.59 81 GLY A O 1
ATOM 655 N N . PRO A 1 82 ? 13.559 6.312 -18.628 1.00 58.75 82 PRO A N 1
ATOM 656 C CA . PRO A 1 82 ? 13.740 7.295 -19.705 1.00 58.75 82 PRO A CA 1
ATOM 657 C C . PRO A 1 82 ? 13.371 8.741 -19.333 1.00 58.75 82 PRO A C 1
ATOM 659 O O . PRO A 1 82 ? 13.674 9.653 -20.098 1.00 58.75 82 PRO A O 1
ATOM 662 N N . GLN A 1 83 ? 12.751 8.964 -18.169 1.00 63.03 83 GLN A N 1
ATOM 663 C CA . GLN A 1 83 ? 12.499 10.302 -17.623 1.00 63.03 83 GLN A CA 1
ATOM 664 C C . GLN A 1 83 ? 13.798 11.057 -17.304 1.00 63.03 83 GLN A C 1
ATOM 666 O O . GLN A 1 83 ? 13.830 12.273 -17.459 1.00 63.03 83 GLN A O 1
ATOM 671 N N . ASN A 1 84 ? 14.867 10.350 -16.918 1.00 61.31 84 ASN A N 1
ATOM 672 C CA . ASN A 1 84 ? 16.147 10.965 -16.554 1.00 61.31 84 ASN A CA 1
ATOM 673 C C . ASN A 1 84 ? 17.194 10.938 -17.678 1.00 61.31 84 ASN A C 1
ATOM 675 O O . ASN A 1 84 ? 18.128 11.734 -17.664 1.00 61.31 84 ASN A O 1
ATOM 679 N N . LEU A 1 85 ? 17.040 10.058 -18.671 1.00 62.75 85 LEU A N 1
ATOM 680 C CA . LEU A 1 85 ? 17.979 9.905 -19.789 1.00 62.75 85 LEU A CA 1
ATOM 681 C C . LEU A 1 85 ? 17.227 9.736 -21.121 1.00 62.75 85 LEU A C 1
ATOM 683 O O . LEU A 1 85 ? 17.322 8.675 -21.755 1.00 62.75 85 LEU A O 1
ATOM 687 N N . PRO A 1 86 ? 16.474 10.759 -21.565 1.00 65.00 86 PRO A N 1
ATOM 688 C CA . PRO A 1 86 ? 15.719 10.677 -22.804 1.00 65.00 86 PRO A CA 1
ATOM 689 C C . PRO A 1 86 ? 16.679 10.621 -23.992 1.00 65.00 86 PRO A C 1
ATOM 691 O O . PRO A 1 86 ? 17.510 11.506 -24.193 1.00 65.00 86 PRO A O 1
ATOM 694 N N . SER A 1 87 ? 16.566 9.572 -24.801 1.00 72.06 87 SER A N 1
ATOM 695 C CA . SER A 1 87 ? 17.243 9.494 -26.094 1.00 72.06 87 SER A CA 1
ATOM 696 C C . SER A 1 87 ? 16.220 9.516 -27.230 1.00 72.06 87 SER A C 1
ATOM 698 O O . SER A 1 87 ? 15.111 8.998 -27.093 1.00 72.06 87 SER A O 1
ATOM 700 N N . ARG A 1 88 ? 16.579 10.165 -28.344 1.00 73.94 88 ARG A N 1
ATOM 701 C CA . ARG A 1 88 ? 15.739 10.268 -29.553 1.00 73.94 88 ARG A CA 1
ATOM 702 C C . ARG A 1 88 ? 15.432 8.896 -30.184 1.00 73.9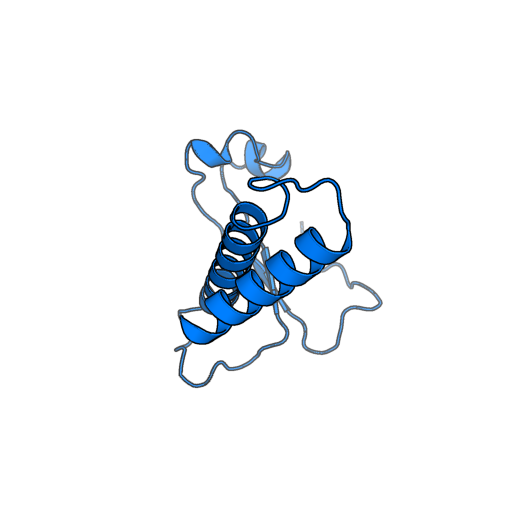4 88 ARG A C 1
ATOM 704 O O . ARG A 1 88 ? 14.297 8.704 -30.613 1.00 73.94 88 ARG A O 1
ATOM 711 N N . PRO A 1 89 ? 16.384 7.942 -30.240 1.00 84.25 89 PRO A N 1
ATOM 712 C CA . PRO A 1 89 ? 16.128 6.606 -30.769 1.00 84.25 89 PRO A CA 1
ATOM 713 C C . PRO A 1 89 ? 15.418 5.712 -29.747 1.00 84.25 89 PRO A C 1
ATOM 715 O O . PRO A 1 89 ? 15.880 5.531 -28.620 1.00 84.25 89 PRO A O 1
ATOM 718 N N . TRP A 1 90 ? 14.325 5.081 -30.169 1.00 78.69 90 TRP A N 1
ATOM 719 C CA . TRP A 1 90 ? 13.545 4.151 -29.347 1.00 78.69 90 TRP A CA 1
ATOM 720 C C . TRP A 1 90 ? 14.356 2.939 -28.849 1.00 78.69 90 TRP A C 1
ATOM 722 O O . TRP A 1 90 ? 14.195 2.514 -27.705 1.00 78.69 90 TRP A O 1
ATOM 732 N N . GLU A 1 91 ? 15.267 2.414 -29.669 1.00 84.81 91 GLU A N 1
ATOM 733 C CA . GLU A 1 91 ? 16.090 1.242 -29.332 1.00 84.81 91 GLU A CA 1
ATOM 734 C C . GLU A 1 91 ? 17.012 1.489 -28.133 1.00 84.81 91 GLU A C 1
ATOM 736 O O . GLU A 1 91 ? 17.158 0.623 -27.271 1.00 84.81 91 GLU A O 1
ATOM 741 N N . ILE A 1 92 ? 17.561 2.702 -28.019 1.00 79.94 92 ILE A N 1
ATOM 742 C CA . ILE A 1 92 ? 18.431 3.092 -26.903 1.00 79.94 92 ILE A CA 1
ATOM 743 C C . ILE A 1 92 ? 17.626 3.171 -25.600 1.00 79.94 92 ILE A C 1
ATOM 745 O O . ILE A 1 92 ? 18.076 2.686 -24.562 1.00 79.94 92 ILE A O 1
ATOM 749 N N . ASN A 1 93 ? 16.407 3.718 -25.642 1.00 78.44 93 ASN A N 1
ATOM 750 C CA . ASN A 1 93 ? 15.526 3.751 -24.470 1.00 78.44 93 ASN A CA 1
ATOM 751 C C . ASN A 1 93 ? 15.114 2.336 -24.031 1.00 78.44 93 ASN A C 1
ATOM 753 O O . ASN A 1 93 ? 15.083 2.051 -22.833 1.00 78.44 93 ASN A O 1
ATOM 757 N N . ARG A 1 94 ? 14.858 1.432 -24.986 1.00 81.25 94 ARG A N 1
ATOM 758 C CA . ARG A 1 94 ? 14.548 0.023 -24.706 1.00 81.25 94 ARG A CA 1
ATOM 759 C C . ARG A 1 94 ? 15.727 -0.696 -24.040 1.00 81.25 94 ARG A C 1
ATOM 761 O O . ARG A 1 94 ? 15.525 -1.365 -23.030 1.00 81.25 94 ARG A O 1
ATOM 768 N N . GLY A 1 95 ? 16.943 -0.528 -24.564 1.00 82.31 95 GLY A N 1
ATOM 769 C CA . GLY A 1 95 ? 18.157 -1.119 -23.990 1.00 82.31 95 GLY A CA 1
ATOM 770 C C . GLY A 1 95 ? 18.44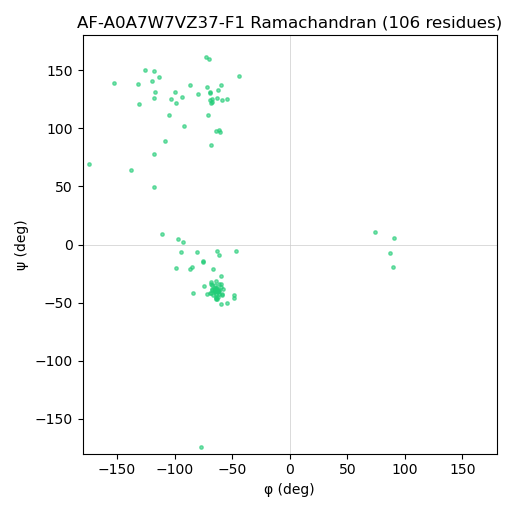7 -0.618 -22.573 1.00 82.31 95 GLY A C 1
ATOM 771 O O . GLY A 1 95 ? 18.768 -1.408 -21.690 1.00 82.31 95 GLY A O 1
ATOM 772 N N . ARG A 1 96 ? 18.240 0.679 -22.318 1.00 76.12 96 ARG A N 1
ATOM 773 C CA . ARG A 1 96 ? 18.377 1.264 -20.974 1.00 76.12 96 ARG A CA 1
ATOM 774 C C . ARG A 1 96 ? 17.354 0.718 -19.982 1.00 76.12 96 ARG A C 1
ATOM 776 O O . ARG A 1 96 ? 17.721 0.432 -18.851 1.00 76.12 96 ARG A O 1
ATOM 783 N N . MET A 1 97 ? 16.101 0.535 -20.401 1.00 79.19 97 MET A N 1
ATOM 784 C CA . MET A 1 97 ? 15.069 -0.059 -19.543 1.00 79.19 97 MET A CA 1
ATOM 785 C C . MET A 1 97 ? 15.421 -1.502 -19.150 1.00 79.19 97 MET A C 1
ATOM 787 O O . MET A 1 97 ? 15.261 -1.881 -17.995 1.00 79.19 97 MET A O 1
ATOM 791 N N . LEU A 1 98 ? 15.953 -2.289 -20.092 1.00 82.50 98 LEU A N 1
ATOM 792 C CA . LEU A 1 98 ? 16.425 -3.649 -19.824 1.00 82.50 98 LEU A CA 1
ATOM 793 C C . LEU A 1 98 ? 17.611 -3.654 -18.846 1.00 82.50 98 LEU A C 1
ATOM 795 O O . LEU A 1 98 ? 17.606 -4.418 -17.886 1.00 82.50 98 LEU A O 1
ATOM 799 N N . ALA A 1 99 ? 18.600 -2.783 -19.064 1.00 80.75 99 ALA A N 1
ATOM 800 C CA . ALA A 1 99 ? 19.772 -2.670 -18.199 1.00 80.75 99 ALA A CA 1
ATOM 801 C C . ALA A 1 99 ? 19.415 -2.209 -16.776 1.00 80.75 99 ALA A C 1
ATOM 803 O O . ALA A 1 99 ? 19.980 -2.727 -15.821 1.00 80.75 99 ALA A O 1
ATOM 804 N N . ALA A 1 100 ? 18.461 -1.283 -16.624 1.00 77.75 100 ALA A N 1
ATOM 805 C CA . ALA A 1 100 ? 17.975 -0.839 -15.317 1.00 77.75 100 ALA A CA 1
ATOM 806 C C . ALA A 1 100 ? 17.285 -1.979 -14.549 1.00 77.75 100 ALA A C 1
ATOM 808 O O . ALA A 1 100 ? 17.600 -2.199 -13.384 1.00 77.75 100 ALA A O 1
ATOM 809 N N . ASN A 1 101 ? 16.421 -2.751 -15.219 1.00 78.12 101 ASN A N 1
ATOM 810 C CA . ASN A 1 101 ? 15.760 -3.907 -14.609 1.00 78.12 101 ASN A CA 1
ATOM 811 C C . ASN A 1 101 ? 16.766 -5.002 -14.209 1.00 78.12 101 ASN A C 1
ATOM 813 O O . ASN A 1 101 ? 16.656 -5.561 -13.124 1.00 78.12 101 ASN A O 1
ATOM 817 N N . LEU A 1 102 ? 17.759 -5.290 -15.063 1.00 81.00 102 LEU A N 1
ATOM 818 C CA . LEU A 1 102 ? 18.822 -6.261 -14.768 1.00 81.00 102 LEU A CA 1
ATOM 819 C C . LEU A 1 102 ? 19.727 -5.794 -13.623 1.00 81.00 102 LEU A C 1
ATOM 821 O O . LEU A 1 102 ? 20.051 -6.577 -12.740 1.00 81.00 102 LEU A O 1
ATOM 825 N N . GLY A 1 103 ? 20.119 -4.518 -13.613 1.00 76.19 103 GLY A N 1
ATOM 826 C CA . GLY A 1 103 ? 20.901 -3.944 -12.519 1.00 76.19 103 GLY A CA 1
ATOM 827 C C . GLY A 1 103 ? 20.158 -4.000 -11.185 1.00 76.19 103 GLY A C 1
ATOM 828 O O . GLY A 1 103 ? 20.781 -4.219 -10.154 1.00 76.19 103 GLY A O 1
ATOM 829 N N . HIS A 1 104 ? 18.831 -3.857 -11.208 1.00 68.69 104 HIS A N 1
ATOM 830 C CA . HIS A 1 104 ? 18.012 -3.961 -10.008 1.00 68.69 104 HIS A CA 1
ATOM 831 C C . HIS A 1 104 ? 17.840 -5.406 -9.507 1.00 68.69 104 HIS A C 1
ATOM 833 O O . HIS A 1 104 ? 17.821 -5.630 -8.300 1.00 68.69 104 HIS A O 1
ATOM 839 N N . ASP A 1 105 ? 17.754 -6.385 -10.413 1.00 72.31 105 ASP A N 1
ATOM 840 C CA . ASP A 1 105 ? 17.687 -7.816 -10.075 1.00 72.31 105 ASP A CA 1
ATOM 841 C C . ASP A 1 105 ? 18.978 -8.302 -9.387 1.00 72.31 105 ASP A C 1
ATOM 843 O O . ASP A 1 105 ? 18.928 -9.037 -8.402 1.00 72.31 105 ASP A O 1
ATOM 847 N N . LEU A 1 106 ? 20.137 -7.813 -9.845 1.00 74.25 106 LEU A N 1
ATOM 848 C CA . LEU A 1 106 ? 21.456 -8.173 -9.309 1.00 74.25 106 LEU A CA 1
ATOM 849 C C . LEU A 1 106 ? 21.802 -7.535 -7.947 1.00 74.25 106 LEU A C 1
ATOM 851 O O . LEU A 1 106 ? 22.766 -7.965 -7.319 1.00 74.25 106 LEU A O 1
ATOM 855 N N . ASP A 1 107 ? 21.055 -6.524 -7.497 1.00 65.25 107 ASP A N 1
ATOM 856 C CA . ASP A 1 107 ? 21.256 -5.839 -6.203 1.00 65.25 107 ASP A CA 1
ATOM 857 C C . ASP A 1 107 ? 20.411 -6.458 -5.063 1.00 65.25 107 ASP A C 1
ATOM 859 O O . ASP A 1 107 ? 20.406 -5.960 -3.935 1.00 65.25 107 ASP A O 1
ATOM 863 N N . SER A 1 108 ? 19.654 -7.527 -5.352 1.00 54.22 108 SER A N 1
ATOM 864 C CA . SER A 1 108 ? 18.698 -8.166 -4.430 1.00 54.22 108 SER A CA 1
ATOM 865 C C . SER A 1 108 ? 19.178 -9.475 -3.809 1.00 54.22 108 SER A C 1
ATOM 867 O O . SER A 1 108 ? 18.721 -9.735 -2.667 1.00 54.22 108 SER A O 1
#

pLDDT: mean 71.19, std 12.37, range [35.38, 87.25]

Foldseek 3Di:
DDDPPPPVVDDPQKDKDKDWAQDDPVCPVVDDPVCVVVNTDIDIDIDSDPDDDPQPPPCPCVVVVVVVVVVVLVVVLVVQACVVPPDPDPVVRVVSSVVSVVVSVVVD